Protein AF-A0A7K2MFK1-F1 (afdb_monomer_lite)

pLDDT: mean 70.77, std 15.93, range [27.03, 86.94]

Structure (mmCIF, N/CA/C/O backbone):
data_AF-A0A7K2MFK1-F1
#
_entry.id   AF-A0A7K2MFK1-F1
#
loop_
_atom_site.group_PDB
_atom_site.id
_atom_site.type_symbol
_atom_site.label_atom_id
_atom_site.label_alt_id
_atom_site.label_comp_id
_atom_site.label_asym_id
_atom_site.label_entity_id
_atom_site.label_seq_id
_atom_site.pdbx_PDB_ins_code
_atom_site.Cartn_x
_atom_site.Cartn_y
_atom_site.Cartn_z
_atom_site.occupancy
_atom_site.B_iso_or_equiv
_atom_site.auth_seq_id
_atom_site.auth_comp_id
_atom_site.auth_asym_id
_atom_site.auth_atom_id
_atom_site.pdbx_PDB_model_num
ATOM 1 N N . MET A 1 1 ? 9.386 21.064 -12.521 1.00 28.70 1 MET A N 1
ATOM 2 C CA . MET A 1 1 ? 8.213 20.989 -11.628 1.00 28.70 1 MET A CA 1
ATOM 3 C C . MET A 1 1 ? 7.560 19.629 -11.816 1.00 28.70 1 MET A C 1
ATOM 5 O O . MET A 1 1 ? 7.386 19.213 -12.948 1.00 28.70 1 MET A O 1
ATOM 9 N N . ASN A 1 2 ? 7.372 18.943 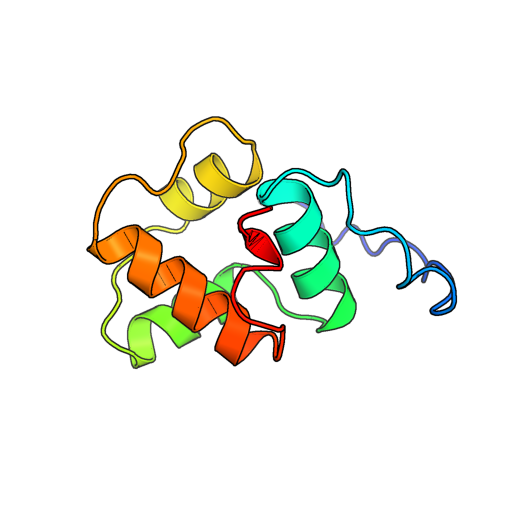-10.685 1.00 27.03 2 ASN A N 1
ATOM 10 C CA . ASN A 1 2 ? 6.806 17.613 -10.427 1.00 27.03 2 ASN A CA 1
ATOM 11 C C . ASN A 1 2 ? 7.281 16.402 -11.260 1.00 27.03 2 ASN A C 1
ATOM 13 O O . ASN A 1 2 ? 6.587 15.909 -12.135 1.00 27.03 2 ASN A O 1
ATOM 17 N N . GLN A 1 3 ? 8.487 15.938 -10.906 1.00 38.38 3 GLN A N 1
ATOM 18 C CA . GLN A 1 3 ? 8.923 14.533 -10.841 1.00 38.38 3 GLN A CA 1
ATOM 19 C C . GLN A 1 3 ? 8.313 13.583 -11.890 1.00 38.38 3 GLN A C 1
ATOM 21 O O . GLN A 1 3 ? 7.393 12.822 -11.618 1.00 38.38 3 GLN A O 1
ATOM 26 N N . ARG A 1 4 ? 8.894 13.715 -13.085 1.00 30.55 4 ARG A N 1
ATOM 27 C CA . ARG A 1 4 ? 8.907 12.834 -14.258 1.00 30.55 4 ARG A CA 1
ATOM 28 C C . ARG A 1 4 ? 8.324 11.438 -14.021 1.00 30.55 4 ARG A C 1
ATOM 30 O O . ARG A 1 4 ? 8.842 10.676 -13.208 1.00 30.55 4 ARG A O 1
ATOM 37 N N . ASP A 1 5 ? 7.330 11.111 -14.842 1.00 33.03 5 ASP A N 1
ATOM 38 C CA . ASP A 1 5 ? 7.255 9.871 -15.614 1.00 33.03 5 ASP A CA 1
ATOM 39 C C . ASP A 1 5 ? 8.656 9.347 -15.976 1.00 33.03 5 ASP A C 1
ATOM 41 O O . ASP A 1 5 ? 9.181 9.581 -17.062 1.00 33.03 5 ASP A O 1
ATOM 45 N N . ASP A 1 6 ? 9.289 8.659 -15.037 1.00 36.56 6 ASP A N 1
ATOM 46 C CA . ASP A 1 6 ? 10.404 7.771 -15.304 1.00 36.56 6 ASP A CA 1
ATOM 47 C C . ASP A 1 6 ? 9.774 6.392 -15.443 1.00 36.56 6 ASP A C 1
ATOM 49 O O . ASP A 1 6 ? 9.503 5.705 -14.459 1.00 36.56 6 ASP A O 1
ATOM 53 N N . ARG A 1 7 ? 9.383 6.061 -16.677 1.00 38.97 7 ARG A N 1
ATOM 54 C CA . ARG A 1 7 ? 9.054 4.699 -17.085 1.00 38.97 7 ARG A CA 1
ATOM 55 C C . ARG A 1 7 ? 10.380 3.937 -17.123 1.00 38.97 7 ARG A C 1
ATOM 57 O O . ARG A 1 7 ? 11.113 4.141 -18.090 1.00 38.97 7 ARG A O 1
ATOM 64 N N . PRO A 1 8 ? 10.706 3.065 -16.149 1.00 43.12 8 PRO A N 1
ATOM 65 C CA . PRO A 1 8 ? 11.793 2.133 -16.347 1.00 43.12 8 PRO A CA 1
ATOM 66 C C . PRO A 1 8 ? 11.241 1.018 -17.234 1.00 43.12 8 PRO A C 1
ATOM 68 O O . PRO A 1 8 ? 10.153 0.485 -17.000 1.00 43.12 8 PRO A O 1
ATOM 71 N N . GLU A 1 9 ? 11.979 0.715 -18.287 1.00 41.72 9 GLU A N 1
ATOM 72 C CA . GLU A 1 9 ? 11.820 -0.483 -19.094 1.00 41.72 9 GLU A CA 1
ATOM 73 C C . GLU A 1 9 ? 11.572 -1.706 -18.199 1.00 41.72 9 GLU A C 1
ATOM 75 O O . GLU A 1 9 ? 12.212 -1.875 -17.159 1.00 41.72 9 GLU A O 1
ATOM 80 N N . ALA A 1 10 ? 10.561 -2.493 -18.565 1.00 42.28 10 ALA A N 1
ATOM 81 C CA . ALA A 1 10 ? 10.100 -3.650 -17.821 1.00 42.28 10 ALA A CA 1
ATOM 82 C C . ALA A 1 10 ? 11.273 -4.590 -17.499 1.00 42.28 10 ALA A C 1
ATOM 84 O O . ALA A 1 10 ? 11.774 -5.295 -18.372 1.00 42.28 10 ALA A O 1
ATOM 85 N N . ALA A 1 11 ? 11.689 -4.616 -16.231 1.00 46.44 11 ALA A N 1
ATOM 86 C CA . ALA A 1 11 ? 12.493 -5.710 -15.712 1.00 46.44 11 ALA A CA 1
ATOM 87 C C . ALA A 1 11 ? 11.653 -7.002 -15.801 1.00 46.44 11 ALA A C 1
ATOM 89 O O . ALA A 1 11 ? 10.462 -6.966 -15.465 1.00 46.44 11 ALA A O 1
ATOM 90 N N . PRO A 1 12 ? 12.224 -8.119 -16.280 1.00 49.69 12 PRO A N 1
ATOM 91 C CA . PRO A 1 12 ? 11.482 -9.350 -16.524 1.00 49.69 12 PRO A CA 1
ATOM 92 C C . PRO A 1 12 ? 10.803 -9.880 -15.241 1.00 49.69 12 PRO A C 1
ATOM 94 O O . PRO A 1 12 ? 11.363 -9.751 -14.151 1.00 49.69 12 PRO A O 1
ATOM 97 N N . PRO A 1 13 ? 9.608 -10.493 -15.350 1.00 52.53 13 PRO A N 1
ATOM 98 C CA . PRO A 1 13 ? 8.784 -10.916 -14.210 1.00 52.53 13 PRO A CA 1
ATOM 99 C C . PRO A 1 13 ? 9.297 -12.135 -13.408 1.00 52.53 13 PRO A C 1
ATOM 101 O O . PRO A 1 13 ? 8.587 -12.606 -12.523 1.00 52.53 13 PRO A O 1
ATOM 104 N N . GLU A 1 14 ? 10.517 -12.628 -13.638 1.00 49.16 14 GLU A N 1
ATOM 105 C CA . GLU A 1 14 ? 10.933 -13.965 -13.170 1.00 49.16 14 GLU A CA 1
ATOM 106 C C . GLU A 1 14 ? 11.695 -13.983 -11.821 1.00 49.16 14 GLU A C 1
ATOM 108 O O . GLU A 1 14 ? 11.854 -15.042 -11.221 1.00 49.16 14 GLU A O 1
ATOM 113 N N . GLU A 1 15 ? 12.117 -12.838 -11.263 1.00 46.88 15 GLU A N 1
ATOM 114 C CA . GLU A 1 15 ? 12.825 -12.781 -9.962 1.00 46.88 15 GLU A CA 1
ATOM 115 C C . GLU A 1 15 ? 11.944 -12.273 -8.805 1.00 46.88 15 GLU A C 1
ATOM 117 O O . GLU A 1 15 ? 12.356 -11.477 -7.956 1.00 46.88 15 GLU A O 1
ATOM 122 N N . ALA A 1 16 ? 10.697 -12.742 -8.734 1.00 52.06 16 ALA A N 1
ATOM 123 C CA . ALA A 1 16 ? 9.803 -12.516 -7.591 1.00 52.06 16 ALA A CA 1
ATOM 124 C C . ALA A 1 16 ? 10.210 -13.298 -6.313 1.00 52.06 16 ALA A C 1
ATOM 126 O O . ALA A 1 16 ? 9.498 -13.252 -5.315 1.00 52.06 16 ALA A O 1
ATOM 127 N N . GLY A 1 17 ? 11.350 -14.002 -6.326 1.00 51.88 17 GLY A N 1
ATOM 128 C CA . GLY A 1 17 ? 11.739 -14.981 -5.303 1.00 51.88 17 GLY A CA 1
ATOM 129 C C . GLY A 1 17 ? 12.720 -14.531 -4.213 1.00 51.88 17 GLY A C 1
ATOM 130 O O . GLY A 1 17 ? 13.035 -15.340 -3.348 1.00 51.88 17 GLY A O 1
ATOM 131 N N . ARG A 1 18 ? 13.224 -13.289 -4.202 1.00 52.03 18 ARG A N 1
ATOM 132 C CA . ARG A 1 18 ? 14.080 -12.792 -3.100 1.00 52.03 18 ARG A CA 1
ATOM 133 C C . ARG A 1 18 ? 13.726 -11.357 -2.720 1.00 52.03 18 ARG A C 1
ATOM 135 O O . ARG A 1 18 ? 14.482 -10.426 -2.962 1.00 52.03 18 ARG A O 1
ATOM 142 N N . ALA A 1 19 ? 12.545 -11.179 -2.133 1.00 56.12 19 ALA A N 1
ATOM 143 C CA . ALA A 1 19 ? 12.191 -9.946 -1.424 1.00 56.12 19 ALA A CA 1
ATOM 144 C C . ALA A 1 19 ? 12.860 -9.844 -0.033 1.00 56.12 19 ALA A C 1
ATOM 146 O O . ALA A 1 19 ? 12.699 -8.832 0.634 1.00 56.12 19 ALA A O 1
ATOM 147 N N . ASP A 1 20 ? 13.644 -10.853 0.363 1.00 57.72 20 ASP A N 1
ATOM 148 C CA . ASP A 1 20 ? 14.213 -11.078 1.706 1.00 57.72 20 ASP A CA 1
ATOM 149 C C . ASP A 1 20 ? 15.219 -10.009 2.200 1.00 57.72 20 ASP A C 1
ATOM 151 O O . ASP A 1 20 ? 15.816 -10.155 3.257 1.00 57.72 20 ASP A O 1
ATOM 155 N N . GLY A 1 21 ? 15.444 -8.928 1.443 1.00 61.88 21 GLY A N 1
ATOM 156 C CA . GLY A 1 21 ? 16.373 -7.855 1.828 1.00 61.88 21 GLY A CA 1
ATOM 157 C C . GLY A 1 21 ? 16.013 -6.461 1.314 1.00 61.88 21 GLY A C 1
ATOM 158 O O . GLY A 1 21 ? 16.862 -5.569 1.325 1.00 61.88 21 GLY A O 1
ATOM 159 N N . LEU A 1 22 ? 14.790 -6.256 0.816 1.00 72.44 22 LEU A N 1
ATOM 160 C CA . LEU A 1 22 ? 14.349 -4.938 0.360 1.00 72.44 22 LEU A CA 1
ATOM 161 C C . LEU A 1 22 ? 13.756 -4.164 1.533 1.00 72.44 22 LEU A C 1
ATOM 163 O O . LEU A 1 22 ? 12.850 -4.643 2.196 1.00 72.44 22 LEU A O 1
ATOM 167 N N . THR A 1 23 ? 14.214 -2.929 1.743 1.00 78.50 23 THR A N 1
ATOM 168 C CA . THR A 1 23 ? 13.585 -2.033 2.727 1.00 78.50 23 THR A CA 1
ATOM 169 C C . THR A 1 23 ? 12.101 -1.809 2.401 1.00 78.50 23 THR A C 1
ATOM 171 O O . THR A 1 23 ? 11.715 -1.853 1.230 1.00 78.50 23 THR A O 1
ATOM 174 N N . PHE A 1 24 ? 11.283 -1.453 3.404 1.00 78.19 24 PHE A N 1
ATOM 175 C CA . PHE A 1 24 ? 9.865 -1.077 3.228 1.00 78.19 24 PHE A CA 1
ATOM 176 C C . PHE A 1 24 ? 9.623 -0.199 1.988 1.00 78.19 24 PHE A C 1
ATOM 178 O O . PHE A 1 24 ? 8.684 -0.407 1.218 1.00 78.19 24 PHE A O 1
ATOM 185 N N . GLY A 1 25 ? 10.482 0.803 1.784 1.00 77.62 25 GLY A N 1
ATOM 186 C CA . GLY A 1 25 ? 10.349 1.748 0.685 1.00 77.62 25 GLY A CA 1
ATOM 187 C C . GLY A 1 25 ? 10.600 1.148 -0.693 1.00 77.62 25 GLY A C 1
ATOM 188 O O . GLY A 1 25 ? 9.840 1.422 -1.624 1.00 77.62 25 GLY A O 1
ATOM 189 N N . GLU A 1 26 ? 11.612 0.290 -0.796 1.00 79.00 26 GLU A N 1
ATOM 190 C CA . GLU A 1 26 ? 11.942 -0.465 -2.006 1.00 79.00 26 GLU A CA 1
ATOM 191 C C . GLU A 1 26 ? 10.836 -1.476 -2.336 1.00 79.00 26 GLU A C 1
ATOM 193 O O . GLU A 1 26 ? 10.359 -1.529 -3.473 1.00 79.00 26 GLU A O 1
ATOM 198 N N . ALA A 1 27 ? 10.356 -2.220 -1.333 1.00 81.50 27 ALA A N 1
ATOM 199 C CA . ALA A 1 27 ? 9.254 -3.166 -1.486 1.00 81.50 27 ALA A CA 1
ATOM 200 C C . ALA A 1 27 ? 7.968 -2.457 -1.953 1.00 81.50 27 ALA A C 1
ATOM 202 O O . ALA A 1 27 ? 7.305 -2.907 -2.893 1.00 81.50 27 ALA A O 1
ATOM 203 N N . LEU A 1 28 ? 7.659 -1.288 -1.377 1.00 81.56 28 LEU A N 1
ATOM 204 C CA . LEU A 1 28 ? 6.508 -0.472 -1.765 1.00 81.56 28 LEU A CA 1
ATOM 205 C C . LEU A 1 28 ? 6.643 0.084 -3.189 1.00 81.56 28 LEU A C 1
ATOM 207 O O . LEU A 1 28 ? 5.689 0.014 -3.963 1.00 81.56 28 LEU A O 1
ATOM 211 N N . GLN A 1 29 ? 7.809 0.624 -3.559 1.00 80.38 29 GLN A N 1
ATOM 212 C CA . GLN A 1 29 ? 8.089 1.090 -4.924 1.00 80.38 29 GLN A CA 1
ATOM 213 C C . GLN A 1 29 ? 7.921 -0.041 -5.942 1.00 80.38 29 GLN A C 1
ATOM 215 O O . GLN A 1 29 ? 7.256 0.133 -6.965 1.00 80.38 29 GLN A O 1
ATOM 220 N N . ARG A 1 30 ? 8.491 -1.211 -5.651 1.00 82.19 30 ARG A N 1
ATOM 221 C CA . ARG A 1 30 ? 8.447 -2.382 -6.527 1.00 82.19 30 ARG A CA 1
ATOM 222 C C . ARG A 1 30 ? 7.024 -2.906 -6.693 1.00 82.19 30 ARG A C 1
ATOM 224 O O . ARG A 1 30 ? 6.610 -3.177 -7.817 1.00 82.19 30 ARG A O 1
ATOM 231 N N . ALA A 1 31 ? 6.244 -2.956 -5.618 1.00 82.25 31 ALA A N 1
ATOM 232 C CA . ALA A 1 31 ? 4.845 -3.356 -5.673 1.00 82.25 31 ALA A CA 1
ATOM 233 C C . ALA A 1 31 ? 3.961 -2.344 -6.419 1.00 82.25 31 ALA A C 1
ATOM 235 O O . ALA A 1 31 ? 3.121 -2.737 -7.229 1.00 82.25 31 ALA A O 1
ATOM 236 N N . LEU A 1 32 ? 4.178 -1.041 -6.209 1.00 82.38 32 LEU A N 1
ATOM 237 C CA . LEU A 1 32 ? 3.502 0.016 -6.967 1.00 82.38 32 LEU A CA 1
ATOM 238 C C . LEU A 1 32 ? 3.799 -0.098 -8.467 1.00 82.38 32 LEU A C 1
ATOM 240 O O . LEU A 1 32 ? 2.865 -0.068 -9.269 1.00 82.38 32 LEU A O 1
ATOM 244 N N . LYS A 1 33 ? 5.071 -0.302 -8.841 1.00 82.25 33 LYS A N 1
ATOM 245 C CA . LYS A 1 33 ? 5.488 -0.536 -10.233 1.00 82.25 33 LYS A CA 1
ATOM 246 C C . LYS A 1 33 ? 4.850 -1.800 -10.812 1.00 82.25 33 LYS A C 1
ATOM 248 O O . LYS A 1 33 ? 4.249 -1.724 -11.878 1.00 82.25 33 LYS A O 1
ATOM 253 N N . ALA A 1 34 ? 4.891 -2.921 -10.089 1.00 81.12 34 ALA A N 1
ATOM 254 C CA . ALA A 1 34 ? 4.276 -4.182 -10.512 1.00 81.12 34 ALA A CA 1
ATOM 255 C C . ALA A 1 34 ? 2.755 -4.065 -10.717 1.00 81.12 34 ALA A C 1
ATOM 257 O O . ALA A 1 34 ? 2.178 -4.757 -11.554 1.00 81.12 34 ALA A O 1
ATOM 258 N N . ARG A 1 35 ? 2.091 -3.177 -9.966 1.00 81.81 35 ARG A N 1
ATOM 259 C CA . ARG A 1 35 ? 0.651 -2.920 -10.086 1.00 81.81 35 ARG A CA 1
ATOM 260 C C . ARG A 1 35 ? 0.290 -1.782 -11.042 1.00 81.81 35 ARG A C 1
ATOM 262 O O . ARG A 1 35 ? -0.896 -1.581 -11.294 1.00 81.81 35 ARG A O 1
ATOM 269 N N . GLY A 1 36 ? 1.269 -1.024 -11.538 1.00 83.56 36 GLY A N 1
ATOM 270 C CA . GLY A 1 36 ? 1.030 0.200 -12.308 1.00 83.56 36 GLY A CA 1
ATOM 271 C C . GLY A 1 36 ? 0.276 1.274 -11.513 1.00 83.56 36 GLY A C 1
ATOM 272 O O . GLY A 1 36 ? -0.495 2.048 -12.081 1.00 83.56 36 GLY A O 1
ATOM 273 N N . LEU A 1 37 ? 0.437 1.294 -10.186 1.00 84.44 37 LEU A N 1
ATOM 274 C CA . LEU A 1 37 ? -0.225 2.247 -9.299 1.00 84.44 37 LEU A CA 1
ATOM 275 C C . LEU A 1 37 ? 0.732 3.370 -8.905 1.00 84.44 37 LEU A C 1
ATOM 277 O O . LEU A 1 37 ? 1.886 3.143 -8.559 1.00 84.44 37 LEU A O 1
ATOM 281 N N . SER A 1 38 ? 0.225 4.600 -8.903 1.00 83.00 38 SER A N 1
ATOM 282 C CA . SER A 1 38 ? 0.949 5.766 -8.391 1.00 83.00 38 SER A CA 1
ATOM 283 C C . SER A 1 38 ? 0.635 5.9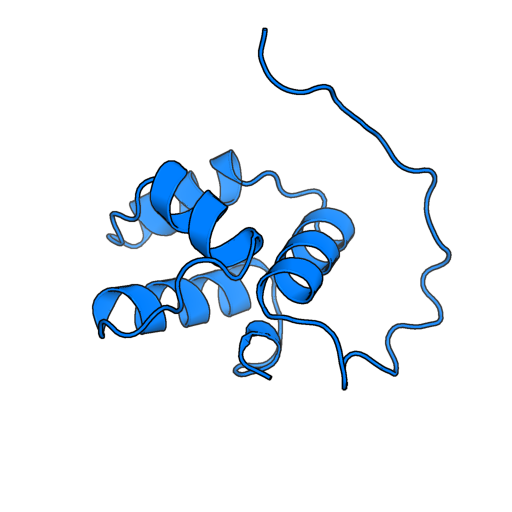93 -6.910 1.00 83.00 38 SER A C 1
ATOM 285 O O . SER A 1 38 ? -0.460 5.673 -6.442 1.00 83.00 38 SER A O 1
ATOM 287 N N . LEU A 1 39 ? 1.545 6.657 -6.189 1.00 80.25 39 LEU A N 1
ATOM 288 C CA . LEU A 1 39 ? 1.339 7.103 -4.800 1.00 80.25 39 LEU A CA 1
ATOM 289 C C . LEU A 1 39 ? 0.015 7.852 -4.596 1.00 80.25 39 LEU A C 1
ATOM 291 O O . LEU A 1 39 ? -0.645 7.673 -3.579 1.00 80.25 39 LEU A O 1
ATOM 295 N N . GLN A 1 40 ? -0.394 8.666 -5.571 1.00 81.44 40 GLN A N 1
ATOM 296 C CA . GLN A 1 40 ? -1.649 9.412 -5.506 1.00 81.44 40 GLN A CA 1
ATOM 297 C C . GLN A 1 40 ? -2.876 8.488 -5.520 1.00 81.44 40 GLN A C 1
ATOM 299 O O . GLN A 1 40 ? -3.819 8.721 -4.768 1.00 81.44 40 GLN A O 1
ATOM 304 N N . ARG A 1 41 ? -2.863 7.415 -6.329 1.00 83.88 41 ARG A N 1
ATOM 305 C CA . ARG A 1 41 ? -3.939 6.409 -6.309 1.00 83.88 41 ARG A CA 1
ATOM 306 C C . ARG A 1 41 ? -3.945 5.668 -4.983 1.00 83.88 41 ARG A C 1
ATOM 308 O O . ARG A 1 41 ? -5.008 5.491 -4.403 1.00 83.88 41 ARG A O 1
ATOM 315 N N . LEU A 1 42 ? -2.768 5.295 -4.480 1.00 83.81 42 LEU A N 1
ATOM 316 C CA . LEU A 1 42 ? -2.647 4.643 -3.179 1.00 83.81 42 LEU A CA 1
ATOM 317 C C . LEU A 1 42 ? -3.225 5.516 -2.057 1.00 83.81 42 LEU A C 1
ATOM 319 O O . LEU A 1 42 ? -4.045 5.051 -1.273 1.00 83.81 42 LEU A O 1
ATOM 323 N N . HIS A 1 43 ? -2.859 6.797 -2.034 1.00 83.62 43 HIS A N 1
ATOM 324 C CA . HIS A 1 43 ? -3.398 7.783 -1.103 1.00 83.62 43 HIS A CA 1
ATOM 325 C C . HIS A 1 43 ? -4.920 7.927 -1.232 1.00 83.62 43 HIS A C 1
ATOM 327 O O . HIS A 1 43 ? -5.624 7.928 -0.228 1.00 83.62 43 HIS A O 1
ATOM 333 N N . HIS A 1 44 ? -5.444 7.989 -2.456 1.00 84.81 44 HIS A N 1
ATOM 334 C CA . HIS A 1 44 ? -6.884 8.064 -2.686 1.00 84.81 44 HIS A CA 1
ATOM 335 C C . HIS A 1 44 ? -7.619 6.817 -2.165 1.00 84.81 44 HIS A C 1
ATOM 337 O O . HIS A 1 44 ? -8.638 6.944 -1.490 1.00 84.81 44 HIS A O 1
ATOM 343 N N . HIS A 1 45 ? -7.085 5.615 -2.404 1.00 85.56 45 HIS A N 1
ATOM 344 C CA . HIS A 1 45 ? -7.646 4.374 -1.863 1.00 85.56 45 HIS A CA 1
ATOM 345 C C . HIS A 1 45 ? -7.591 4.321 -0.331 1.00 85.56 45 HIS A C 1
ATOM 347 O O . HIS A 1 45 ? -8.549 3.869 0.291 1.00 85.56 45 HIS A O 1
ATOM 353 N N . LEU A 1 46 ? -6.513 4.817 0.282 1.00 84.94 46 LEU A N 1
ATOM 354 C CA . LEU A 1 46 ? -6.419 4.956 1.738 1.00 84.94 46 LEU A CA 1
ATOM 355 C C . LEU A 1 46 ? -7.481 5.919 2.280 1.00 84.94 46 LEU A C 1
ATOM 357 O O . LEU A 1 46 ? -8.174 5.584 3.240 1.00 84.94 46 LEU A O 1
ATOM 361 N N . GLY A 1 47 ? -7.675 7.061 1.617 1.00 84.69 47 GLY A N 1
ATOM 362 C CA . GLY A 1 47 ? -8.720 8.025 1.957 1.00 84.69 47 GLY A CA 1
ATOM 363 C C . GLY A 1 47 ? -10.127 7.427 1.873 1.00 84.69 47 GLY A C 1
ATOM 364 O O . GLY A 1 47 ? -10.924 7.622 2.787 1.00 84.69 47 GLY A O 1
ATOM 365 N N . GLN A 1 48 ? -10.415 6.619 0.845 1.00 86.31 48 GLN A N 1
ATOM 366 C CA . GLN A 1 48 ? -11.695 5.901 0.726 1.00 86.31 48 GLN A CA 1
ATOM 367 C C . GLN A 1 48 ? -11.940 4.906 1.872 1.00 86.31 48 GLN A C 1
ATOM 369 O O . GLN A 1 48 ? -13.086 4.647 2.225 1.00 86.31 48 GLN A O 1
ATOM 374 N N . ARG A 1 49 ? -10.877 4.369 2.481 1.00 81.75 49 ARG A N 1
ATOM 375 C CA . ARG A 1 49 ? -10.958 3.482 3.654 1.00 81.75 49 ARG A CA 1
ATOM 376 C C . ARG A 1 49 ? -10.960 4.239 4.989 1.00 81.75 49 ARG A C 1
ATOM 378 O O . ARG A 1 49 ? -10.904 3.615 6.045 1.00 81.75 49 ARG A O 1
ATOM 385 N N . GLY A 1 50 ? -11.018 5.574 4.957 1.00 83.31 50 GLY A N 1
ATOM 3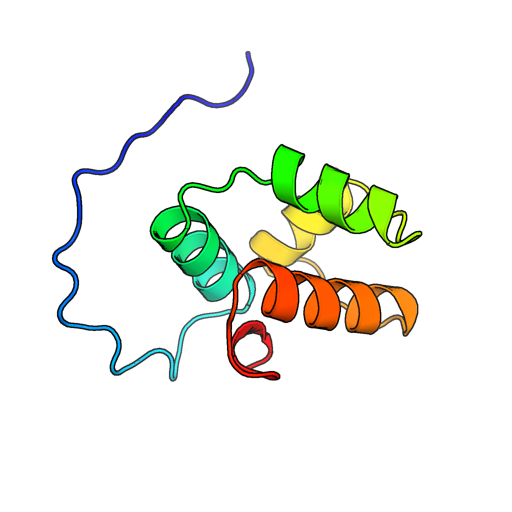86 C CA . GLY A 1 50 ? -11.002 6.425 6.148 1.00 83.31 50 GLY A CA 1
ATOM 387 C C . GLY A 1 50 ? -9.614 6.601 6.769 1.00 83.31 50 GLY A C 1
ATOM 388 O O . GLY A 1 50 ? -9.506 7.016 7.923 1.00 83.31 50 GLY A O 1
ATOM 389 N N . ILE A 1 51 ? -8.544 6.280 6.034 1.00 83.06 51 ILE A N 1
ATOM 390 C CA . ILE A 1 51 ? -7.168 6.463 6.492 1.00 83.06 51 ILE A CA 1
ATOM 391 C C . ILE A 1 51 ? -6.586 7.744 5.889 1.00 83.06 51 ILE A C 1
ATOM 393 O O . ILE A 1 51 ? -6.201 7.797 4.721 1.00 83.06 51 ILE A O 1
ATOM 397 N N . SER A 1 52 ? -6.451 8.771 6.725 1.00 73.12 52 SER A N 1
ATOM 398 C CA . SER A 1 52 ? -5.859 10.058 6.349 1.00 73.12 52 SER A CA 1
ATOM 399 C C . SER A 1 52 ? -4.340 10.059 6.556 1.00 73.12 52 SER A C 1
ATOM 401 O O . SER A 1 52 ? -3.847 10.547 7.570 1.00 73.12 52 SER A O 1
ATOM 403 N N . VAL A 1 53 ? -3.576 9.525 5.596 1.00 74.81 53 VAL A N 1
ATOM 404 C CA . VAL A 1 53 ? -2.102 9.661 5.574 1.00 74.81 53 VAL A CA 1
ATOM 405 C C . VAL A 1 53 ? -1.685 10.687 4.532 1.00 74.81 53 VAL A C 1
ATOM 407 O O . VAL A 1 53 ? -1.998 10.523 3.357 1.00 74.81 53 VAL A O 1
ATOM 410 N N . SER A 1 54 ? -0.917 11.706 4.922 1.00 76.38 54 SER A N 1
ATOM 411 C CA . SER A 1 54 ? -0.395 12.693 3.972 1.00 76.38 54 SER A CA 1
ATOM 412 C C . SER A 1 54 ? 0.584 12.070 2.963 1.00 76.38 54 SER A C 1
ATOM 414 O O . SER A 1 54 ? 1.437 11.264 3.348 1.00 76.38 54 SER A O 1
ATOM 416 N N . PRO A 1 55 ? 0.568 12.502 1.687 1.00 71.94 55 PRO A N 1
ATOM 417 C CA . PRO A 1 55 ? 1.528 12.042 0.677 1.00 71.94 55 PRO A CA 1
ATOM 418 C C . PRO A 1 55 ? 2.991 12.338 1.063 1.00 71.94 55 PRO A C 1
ATOM 420 O O . PRO A 1 55 ? 3.903 11.600 0.686 1.00 71.94 55 PRO A O 1
ATOM 423 N N . VAL A 1 56 ? 3.218 13.373 1.879 1.00 75.38 56 VAL A N 1
ATOM 424 C CA . VAL A 1 56 ? 4.528 13.710 2.464 1.00 75.38 56 VAL A CA 1
ATOM 425 C C . VAL A 1 56 ? 4.993 12.645 3.462 1.00 75.38 56 VAL A C 1
ATOM 427 O O . VAL A 1 56 ? 6.170 12.289 3.481 1.00 75.38 56 VAL A O 1
ATOM 430 N N . THR A 1 57 ? 4.081 12.103 4.269 1.00 76.94 57 THR A N 1
ATOM 431 C CA . THR A 1 57 ? 4.365 11.026 5.227 1.00 76.94 57 THR A CA 1
ATOM 432 C C . THR A 1 57 ? 4.671 9.722 4.491 1.00 76.94 57 THR A C 1
ATOM 434 O O . THR A 1 57 ? 5.692 9.099 4.766 1.00 76.94 57 THR A O 1
ATOM 437 N N . LEU A 1 58 ? 3.869 9.373 3.475 1.00 77.12 58 LEU A N 1
ATOM 438 C CA . LEU A 1 58 ? 4.131 8.218 2.604 1.00 77.12 58 LEU A CA 1
ATOM 439 C C . LEU A 1 58 ? 5.501 8.320 1.915 1.00 77.12 58 LEU A C 1
ATOM 441 O O . LEU A 1 58 ? 6.239 7.340 1.846 1.00 77.12 58 LEU A O 1
ATOM 445 N N . SER A 1 59 ? 5.875 9.519 1.460 1.00 76.25 59 SER A N 1
ATOM 446 C CA . SER A 1 59 ? 7.185 9.770 0.846 1.00 76.25 59 SER A CA 1
ATOM 447 C C . SER A 1 59 ? 8.357 9.623 1.823 1.00 76.25 59 SER A C 1
ATOM 449 O O . SER A 1 59 ? 9.459 9.280 1.395 1.00 76.25 59 SER A O 1
ATOM 451 N N . HIS A 1 60 ? 8.154 9.900 3.115 1.00 76.69 60 HIS A N 1
ATOM 452 C CA . HIS A 1 60 ? 9.171 9.673 4.146 1.00 76.69 60 HIS A CA 1
ATOM 453 C C . HIS A 1 60 ? 9.316 8.187 4.486 1.00 76.69 60 HIS A C 1
ATOM 455 O O . HIS A 1 60 ? 10.443 7.727 4.669 1.00 76.69 60 HIS A O 1
ATOM 461 N N . TRP A 1 61 ? 8.210 7.434 4.501 1.00 80.00 61 TRP A N 1
ATOM 462 C CA . TRP A 1 61 ? 8.234 5.977 4.679 1.00 80.00 61 TRP A CA 1
ATOM 463 C C . TRP A 1 61 ? 8.935 5.288 3.508 1.00 80.00 61 TRP A C 1
ATOM 465 O O . TRP A 1 61 ? 9.797 4.442 3.721 1.00 80.00 61 TRP A O 1
ATOM 475 N N . GLN A 1 62 ? 8.662 5.728 2.274 1.00 73.12 62 GLN A N 1
ATOM 476 C CA . GLN A 1 62 ? 9.356 5.226 1.083 1.00 73.12 62 GLN A CA 1
ATOM 477 C C . GLN A 1 62 ? 10.866 5.476 1.085 1.00 73.12 62 GLN A C 1
ATOM 479 O O . GLN A 1 62 ? 11.607 4.729 0.464 1.00 73.12 62 GLN A O 1
ATOM 484 N N . ARG A 1 63 ? 11.342 6.523 1.760 1.00 71.75 63 ARG A N 1
ATOM 485 C CA . ARG A 1 63 ? 12.778 6.834 1.837 1.00 71.75 63 ARG A CA 1
ATOM 486 C C . ARG A 1 63 ? 13.461 6.233 3.064 1.00 71.75 63 ARG A C 1
ATOM 488 O O . ARG A 1 63 ? 14.608 6.574 3.328 1.00 71.75 63 ARG A O 1
ATOM 495 N N . GLY A 1 64 ? 12.749 5.427 3.857 1.00 67.94 64 GLY A N 1
ATOM 496 C CA . GLY A 1 64 ? 13.272 4.861 5.103 1.00 67.94 64 GLY A CA 1
ATOM 497 C C . GLY A 1 64 ? 13.608 5.908 6.174 1.00 67.94 64 GLY A C 1
ATOM 498 O O . GLY A 1 64 ? 14.285 5.597 7.146 1.00 67.94 64 GLY A O 1
ATOM 499 N N . ARG A 1 65 ? 13.152 7.161 6.015 1.00 62.12 65 ARG A N 1
ATOM 500 C CA . ARG A 1 65 ? 13.415 8.266 6.959 1.00 62.12 65 ARG A CA 1
ATOM 501 C C . ARG A 1 65 ? 12.508 8.222 8.187 1.00 62.12 65 ARG A C 1
ATOM 503 O O . ARG A 1 65 ? 12.813 8.856 9.192 1.00 62.12 65 ARG A O 1
ATOM 510 N N . SER A 1 66 ? 11.371 7.538 8.101 1.00 62.62 66 SER A N 1
ATOM 511 C CA . SER A 1 66 ? 10.445 7.361 9.221 1.00 62.62 66 SER A CA 1
ATOM 512 C C . SER A 1 66 ? 9.746 6.017 9.090 1.00 62.62 66 SER A C 1
ATOM 514 O O . SER A 1 66 ? 9.279 5.684 8.002 1.00 62.62 66 SER A O 1
ATOM 516 N N . GLN A 1 67 ? 9.659 5.264 10.184 1.00 59.97 67 GLN A N 1
ATOM 517 C CA . GLN A 1 67 ? 8.892 4.024 10.232 1.00 59.97 67 GLN A CA 1
ATOM 518 C C . GLN A 1 67 ? 7.459 4.281 10.724 1.00 59.97 67 GLN A C 1
ATOM 520 O O . GLN A 1 67 ? 7.200 5.240 11.461 1.00 59.97 67 GLN A O 1
ATOM 525 N N . PRO A 1 68 ? 6.492 3.453 10.306 1.00 66.38 68 PRO A N 1
ATOM 526 C CA . PRO A 1 68 ? 5.113 3.530 10.766 1.00 66.38 68 PRO A CA 1
ATOM 527 C C . PRO A 1 68 ? 4.980 3.038 12.223 1.00 66.38 68 PRO A C 1
ATOM 529 O O . PRO A 1 68 ? 4.509 1.940 12.473 1.00 66.38 68 PRO A O 1
ATOM 532 N N . GLU A 1 69 ? 5.345 3.860 13.210 1.00 66.00 69 GLU A N 1
ATOM 533 C CA . GLU A 1 69 ? 5.274 3.477 14.639 1.00 66.00 69 GLU A CA 1
ATOM 534 C C . GLU A 1 69 ? 3.873 3.645 15.257 1.00 66.00 69 GLU A C 1
ATOM 536 O O . GLU A 1 69 ? 3.550 3.116 16.321 1.00 66.00 69 GLU A O 1
ATOM 541 N N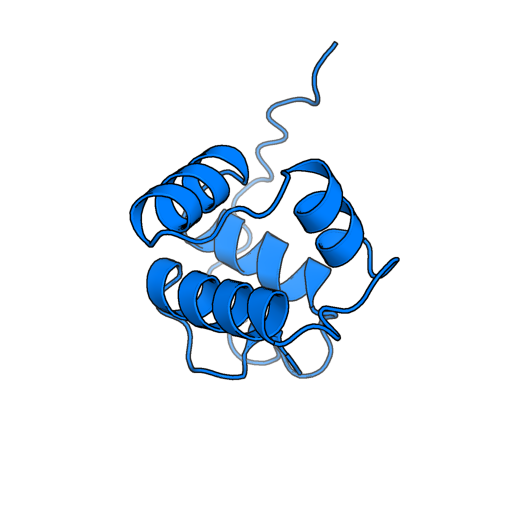 . ARG A 1 70 ? 2.998 4.419 14.607 1.00 71.44 70 ARG A N 1
ATOM 542 C CA . ARG A 1 70 ? 1.642 4.688 15.103 1.00 71.44 70 ARG A CA 1
ATOM 543 C C . ARG A 1 70 ? 0.681 3.596 14.632 1.00 71.44 70 ARG A C 1
ATOM 545 O O . ARG A 1 70 ? 0.724 3.184 13.477 1.00 71.44 70 ARG A O 1
ATOM 552 N N . ARG A 1 71 ? -0.296 3.231 15.476 1.00 73.69 71 ARG A N 1
ATOM 553 C CA . ARG A 1 71 ? -1.385 2.288 15.124 1.00 73.69 71 ARG A CA 1
ATOM 554 C C . ARG A 1 71 ? -2.094 2.644 13.810 1.00 73.69 71 ARG A C 1
ATOM 556 O O . ARG A 1 71 ? -2.483 1.759 13.058 1.00 7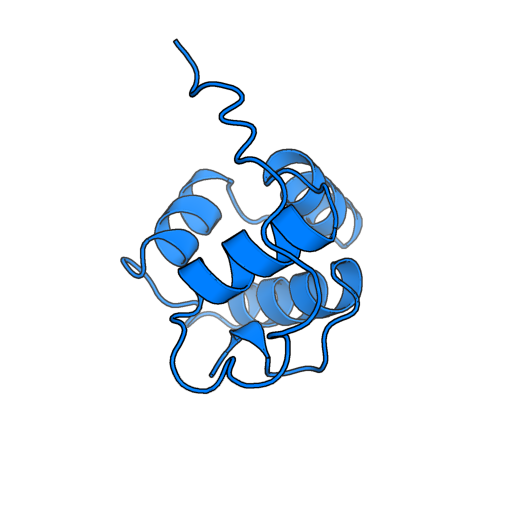3.69 71 ARG A O 1
ATOM 563 N N . GLN A 1 72 ? -2.259 3.938 13.539 1.00 73.25 72 GLN A N 1
ATOM 564 C CA . GLN A 1 72 ? -2.890 4.431 12.313 1.00 73.25 72 GLN A CA 1
ATOM 565 C C . GLN A 1 72 ? -2.020 4.162 11.072 1.00 73.25 72 GLN A C 1
ATOM 567 O O . GLN A 1 72 ? -2.542 3.803 10.022 1.00 73.25 72 GLN A O 1
ATOM 572 N N . SER A 1 73 ? -0.697 4.253 11.215 1.00 77.62 73 SER A N 1
ATOM 573 C CA . SER A 1 73 ? 0.268 3.955 10.159 1.00 77.62 73 SER A CA 1
ATOM 574 C C . SER A 1 73 ? 0.364 2.462 9.868 1.00 77.62 73 SER A C 1
ATOM 576 O O . SER A 1 73 ? 0.364 2.078 8.706 1.00 77.62 73 SER A O 1
ATOM 578 N N . LEU A 1 74 ? 0.368 1.616 10.903 1.00 81.12 74 LEU A N 1
ATOM 579 C CA . LEU A 1 74 ? 0.329 0.158 10.733 1.00 81.12 74 LEU A CA 1
ATOM 580 C C . LEU A 1 74 ? -0.939 -0.289 9.996 1.00 81.12 74 LEU A C 1
ATOM 582 O O . LEU A 1 74 ? -0.862 -1.106 9.083 1.00 81.12 74 LEU A O 1
ATOM 586 N N . ARG A 1 75 ? -2.099 0.307 10.320 1.00 83.12 75 ARG A N 1
ATOM 587 C CA . ARG A 1 75 ? -3.320 0.095 9.528 1.00 83.12 75 ARG A CA 1
ATOM 588 C C . ARG A 1 75 ? -3.141 0.547 8.085 1.00 83.12 75 ARG A C 1
ATOM 590 O O . ARG A 1 75 ? -3.518 -0.189 7.187 1.00 83.12 75 ARG A O 1
ATOM 597 N N . ALA A 1 76 ? -2.547 1.719 7.853 1.00 84.19 76 ALA A N 1
ATOM 598 C CA . ALA A 1 76 ? -2.285 2.189 6.496 1.00 84.19 76 ALA A CA 1
ATOM 599 C C . ALA A 1 76 ? -1.432 1.185 5.708 1.00 84.19 76 ALA A C 1
ATOM 601 O O . ALA A 1 76 ? -1.778 0.871 4.578 1.00 84.19 76 ALA A O 1
ATOM 602 N N . VAL A 1 77 ? -0.369 0.639 6.307 1.00 82.75 77 VAL A N 1
ATOM 603 C CA . VAL A 1 77 ? 0.476 -0.387 5.677 1.00 82.75 77 VAL A CA 1
ATOM 604 C C . VAL A 1 77 ? -0.319 -1.648 5.355 1.00 82.75 77 VAL A C 1
ATOM 606 O O . VAL A 1 77 ? -0.277 -2.093 4.213 1.00 82.75 77 VAL A O 1
ATOM 609 N N . ALA A 1 78 ? -1.104 -2.168 6.300 1.00 83.81 78 ALA A N 1
ATOM 610 C CA . ALA A 1 78 ? -1.943 -3.342 6.059 1.00 83.81 78 ALA A CA 1
ATOM 611 C C . ALA A 1 78 ? -2.932 -3.116 4.898 1.00 83.81 78 ALA A C 1
ATOM 613 O O . ALA A 1 78 ? -3.086 -3.968 4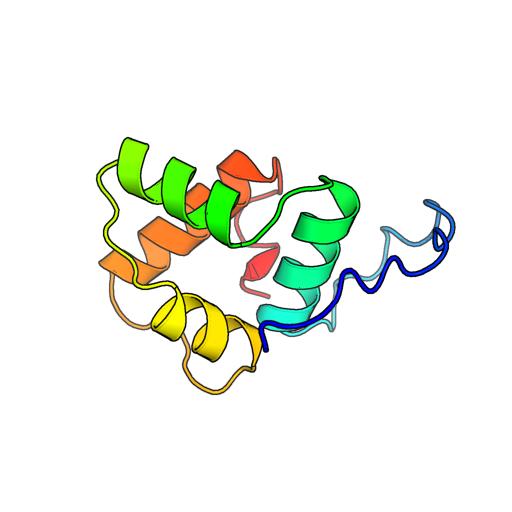.026 1.00 83.81 78 ALA A O 1
ATOM 614 N N . GLU A 1 79 ? -3.556 -1.936 4.825 1.00 86.94 79 GLU A N 1
ATOM 615 C CA . GLU A 1 79 ? -4.443 -1.592 3.711 1.00 86.94 79 GLU A CA 1
ATOM 616 C C . GLU A 1 79 ? -3.691 -1.455 2.382 1.00 86.94 79 GLU A C 1
ATOM 618 O O . GLU A 1 79 ? -4.199 -1.874 1.343 1.00 86.94 79 GLU A O 1
ATOM 623 N N . ILE A 1 80 ? -2.476 -0.898 2.394 1.00 85.00 80 ILE A N 1
ATOM 624 C CA . ILE A 1 80 ? -1.607 -0.824 1.213 1.00 85.00 80 ILE A CA 1
ATOM 625 C C . ILE A 1 80 ? -1.300 -2.236 0.700 1.00 85.00 80 ILE A C 1
ATOM 627 O O . ILE A 1 80 ? -1.428 -2.474 -0.500 1.00 85.00 80 ILE A O 1
ATOM 631 N N . GLU A 1 81 ? -0.960 -3.179 1.582 1.00 86.62 81 GLU A N 1
ATOM 632 C CA . GLU A 1 81 ? -0.729 -4.585 1.221 1.00 86.62 81 GLU A CA 1
ATOM 633 C C . GLU A 1 81 ? -1.978 -5.202 0.574 1.00 86.62 81 GLU A C 1
ATOM 635 O O . GLU A 1 81 ? -1.882 -5.815 -0.489 1.00 86.62 81 GLU A O 1
ATOM 640 N N . VAL A 1 82 ? -3.168 -4.944 1.125 1.00 86.44 82 VAL A N 1
ATOM 641 C CA . VAL A 1 82 ? -4.446 -5.408 0.557 1.00 86.44 82 VAL A CA 1
ATOM 642 C C . VAL A 1 82 ? -4.725 -4.790 -0.819 1.00 86.44 82 VAL A C 1
ATOM 644 O O . VAL A 1 82 ? -5.119 -5.500 -1.746 1.00 86.44 82 VAL A O 1
ATOM 647 N N . ILE A 1 83 ? -4.505 -3.482 -0.989 1.00 85.25 83 ILE A N 1
ATOM 648 C CA . ILE A 1 83 ? -4.693 -2.773 -2.270 1.00 85.25 83 ILE A CA 1
ATOM 649 C C . ILE A 1 83 ? -3.736 -3.324 -3.334 1.00 85.25 83 ILE A C 1
ATOM 651 O O . ILE A 1 83 ? -4.120 -3.516 -4.492 1.00 85.25 83 ILE A O 1
ATOM 655 N N . LEU A 1 84 ? -2.495 -3.602 -2.937 1.00 83.38 84 LEU A N 1
ATOM 656 C CA . LEU A 1 84 ? -1.458 -4.159 -3.802 1.00 83.38 84 LEU A CA 1
ATOM 657 C C . LEU A 1 84 ? -1.600 -5.677 -4.003 1.00 83.38 84 LEU A C 1
ATOM 659 O O . LEU A 1 84 ? -0.924 -6.225 -4.872 1.00 83.38 84 LEU A O 1
ATOM 663 N N . LYS A 1 85 ? -2.522 -6.330 -3.280 1.00 82.62 85 LYS A N 1
ATOM 664 C CA . LYS A 1 85 ? -2.725 -7.787 -3.239 1.00 82.62 85 LYS A CA 1
ATOM 665 C C . LYS A 1 85 ? -1.461 -8.557 -2.832 1.00 82.62 85 LYS A C 1
ATOM 667 O O . LYS A 1 85 ? -1.151 -9.593 -3.414 1.00 82.62 85 LYS A O 1
ATOM 672 N N . LEU A 1 86 ? -0.732 -8.030 -1.855 1.00 81.56 86 LEU A N 1
ATOM 673 C CA . LEU A 1 86 ? 0.438 -8.665 -1.254 1.00 81.56 86 LEU A CA 1
ATOM 674 C C . LEU A 1 86 ? 0.049 -9.457 -0.004 1.00 81.56 86 LEU A C 1
ATOM 676 O O . LEU A 1 86 ? -0.980 -9.187 0.620 1.00 81.56 86 LEU A O 1
ATOM 680 N N . ALA A 1 87 ? 0.891 -10.420 0.374 1.00 77.25 87 ALA A N 1
ATOM 681 C CA . ALA A 1 87 ? 0.747 -11.100 1.653 1.00 77.25 87 ALA A CA 1
ATOM 682 C C . ALA A 1 87 ? 1.038 -10.117 2.806 1.00 77.25 87 ALA A C 1
ATOM 684 O O . ALA A 1 87 ? 1.954 -9.299 2.680 1.00 77.25 87 ALA A O 1
ATOM 685 N N . PRO A 1 88 ? 0.295 -10.186 3.923 1.00 76.56 88 PRO A N 1
ATOM 686 C CA . PRO A 1 88 ? 0.548 -9.328 5.075 1.00 76.56 88 PRO A CA 1
ATOM 687 C C . PRO A 1 88 ? 1.968 -9.549 5.610 1.00 76.56 88 PRO A C 1
ATOM 689 O O . PRO A 1 88 ? 2.386 -10.689 5.801 1.00 76.56 88 PRO A O 1
ATOM 692 N N . GLY A 1 89 ? 2.701 -8.462 5.843 1.00 74.19 89 GLY A N 1
ATOM 693 C CA . GLY A 1 89 ? 4.099 -8.500 6.282 1.00 74.19 89 GLY A CA 1
ATOM 694 C C . GLY A 1 89 ? 5.123 -8.468 5.143 1.00 74.19 89 GLY A C 1
ATOM 695 O O . GLY A 1 89 ? 6.308 -8.312 5.415 1.00 74.19 89 GLY A O 1
ATOM 696 N N . THR A 1 90 ? 4.691 -8.518 3.878 1.00 76.94 90 THR A N 1
ATOM 697 C CA . THR A 1 90 ? 5.587 -8.398 2.712 1.00 76.94 90 THR A CA 1
ATOM 698 C C . THR A 1 90 ? 6.257 -7.029 2.650 1.00 76.94 90 THR A C 1
ATOM 700 O O . THR A 1 90 ? 7.403 -6.921 2.230 1.00 76.94 90 THR A O 1
ATOM 703 N N . LEU A 1 91 ? 5.547 -5.969 3.044 1.00 75.06 91 LEU A N 1
ATOM 704 C CA . LEU A 1 91 ? 6.118 -4.621 3.071 1.00 75.06 91 LEU A CA 1
ATOM 705 C C . LEU A 1 91 ? 6.876 -4.326 4.367 1.00 75.06 91 LEU A C 1
ATOM 707 O O . LEU A 1 91 ? 7.609 -3.348 4.414 1.00 75.06 91 LEU A O 1
ATOM 711 N N . GLN A 1 92 ? 6.676 -5.126 5.415 1.00 68.31 92 GLN A N 1
ATOM 712 C CA . GLN A 1 92 ? 7.162 -4.855 6.773 1.00 68.31 92 GLN A CA 1
ATOM 713 C C . GLN A 1 92 ? 8.483 -5.570 7.102 1.00 68.31 92 GLN A C 1
ATOM 715 O O . GLN A 1 92 ? 8.999 -5.368 8.202 1.00 68.31 92 GLN A O 1
ATOM 720 N N . SER A 1 93 ? 8.978 -6.411 6.186 1.00 59.25 93 SER A N 1
ATOM 721 C CA . SER A 1 93 ? 10.170 -7.244 6.370 1.00 59.25 93 SER A CA 1
ATOM 722 C C . SER A 1 93 ? 11.481 -6.529 6.057 1.00 59.25 93 SER A C 1
ATOM 724 O O . SER A 1 93 ? 11.459 -5.476 5.380 1.00 59.25 93 SER A O 1
#

Radius of gyration: 13.15 Å; chains: 1; bounding box: 28×36×34 Å

Foldseek 3Di:
DDDDPPPDDDDDPPPPDPLPDDALLRLLVVLCNVVVHDLVVLCVQCVVVVQNDDSVNVVCSNVVNDDQPDPSSLVSQQVSCVVSVHDPCSSVD

Sequence (93 aa):
MNQRDDRPEAAPPEEAGRADGLTFGEALQRALKARGLSLQRLHHHLGQRGISVSPVTLSHWQRGRSQPERRQSLRAVAEIEVILKLAPGTLQS

Secondary structure (DSSP, 8-state):
------------TT-TT--TT--HHHHHHHHHHHHT--HHHHHHHHHHTT----HHHHHHHHTTSS---SHHHHHHHHHHHHHHTPPTTTTT-